Protein AF-A0A4P7LH82-F1 (afdb_monomer_lite)

Sequence (76 aa):
MLKGRSAIVTGYSRGIVLGVAHAVAIHGAGTACVVRYSPARRPKPVRDMAEFAATEFGKVDLIVNNAGIQQTMPPP

Structure (mmCIF, N/CA/C/O backbone):
data_AF-A0A4P7LH82-F1
#
_entry.id   AF-A0A4P7LH82-F1
#
loop_
_atom_site.group_PDB
_atom_site.id
_atom_site.type_symbol
_atom_site.label_atom_id
_atom_site.label_alt_id
_atom_site.label_comp_id
_atom_site.label_asym_id
_atom_site.label_entity_id
_atom_site.label_seq_id
_atom_site.pdbx_PDB_ins_code
_atom_site.Cartn_x
_atom_site.Cartn_y
_atom_site.Cartn_z
_atom_site.occupancy
_atom_site.B_iso_or_equiv
_atom_site.auth_seq_id
_atom_site.auth_comp_id
_atom_site.auth_asym_id
_atom_site.auth_atom_id
_atom_site.pdbx_PDB_model_num
ATOM 1 N N . MET A 1 1 ? -13.937 -10.794 2.678 1.00 72.75 1 MET A N 1
ATOM 2 C CA . MET A 1 1 ? -12.966 -11.286 3.685 1.00 72.75 1 MET A CA 1
ATOM 3 C C . MET A 1 1 ? -11.911 -10.248 4.092 1.00 72.75 1 MET A C 1
ATOM 5 O O . MET A 1 1 ? -11.286 -10.463 5.119 1.00 72.75 1 MET A O 1
ATOM 9 N N . LEU A 1 2 ? -11.723 -9.125 3.376 1.00 87.81 2 LEU A N 1
ATOM 10 C CA . LEU A 1 2 ? -10.680 -8.132 3.705 1.00 87.81 2 LEU A CA 1
ATOM 11 C C . LEU A 1 2 ? -11.215 -6.848 4.364 1.00 87.81 2 LEU A C 1
ATO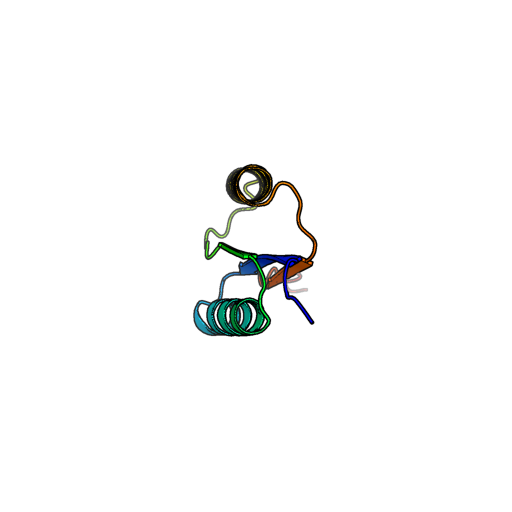M 13 O O . LEU A 1 2 ? -10.462 -5.904 4.581 1.00 87.81 2 LEU A O 1
ATOM 17 N N . LYS A 1 3 ? -12.509 -6.810 4.708 1.00 90.62 3 LYS A N 1
ATOM 18 C CA . LYS A 1 3 ? -13.145 -5.646 5.328 1.00 90.62 3 LYS A CA 1
ATOM 19 C C . LYS A 1 3 ? -12.4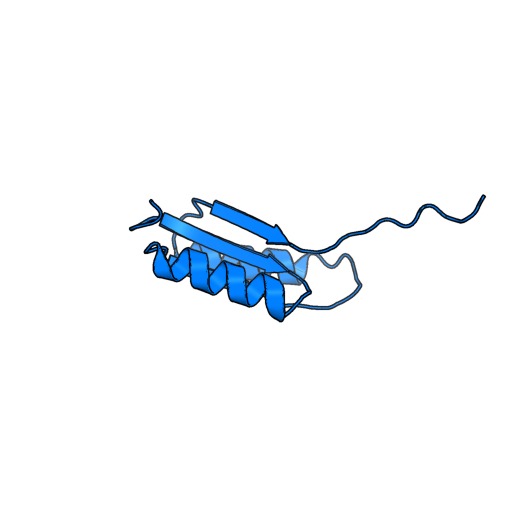30 -5.272 6.629 1.00 90.62 3 LYS A C 1
ATOM 21 O O . LYS A 1 3 ? -12.304 -6.109 7.521 1.00 90.62 3 LYS A O 1
ATOM 26 N N . GLY A 1 4 ? -11.974 -4.023 6.719 1.00 88.50 4 GLY A N 1
ATOM 27 C CA . GLY A 1 4 ? -11.264 -3.503 7.894 1.00 88.50 4 GLY A CA 1
ATOM 28 C C . GLY A 1 4 ? -9.830 -4.022 8.054 1.00 88.50 4 GLY A C 1
ATOM 29 O O . GLY A 1 4 ? -9.224 -3.814 9.104 1.00 88.50 4 GLY A O 1
ATOM 30 N N . ARG A 1 5 ? -9.288 -4.711 7.042 1.00 92.50 5 ARG A N 1
ATOM 31 C CA . ARG A 1 5 ? -7.877 -5.100 6.979 1.00 92.50 5 ARG A CA 1
ATOM 32 C C . ARG A 1 5 ? -7.089 -4.075 6.179 1.00 92.50 5 ARG A C 1
ATOM 34 O O . ARG A 1 5 ? -7.611 -3.501 5.223 1.00 92.50 5 ARG A O 1
ATOM 41 N N . SER A 1 6 ? -5.834 -3.877 6.547 1.00 91.62 6 SER A N 1
ATOM 42 C CA . SER A 1 6 ? -4.889 -3.095 5.756 1.00 91.62 6 SER A CA 1
ATOM 43 C C . SER A 1 6 ? -4.045 -4.001 4.868 1.00 91.62 6 SER A C 1
ATOM 45 O O . SER A 1 6 ? -3.601 -5.076 5.280 1.00 91.62 6 SER A O 1
ATOM 47 N N . ALA A 1 7 ? -3.816 -3.566 3.634 1.00 91.81 7 ALA A N 1
ATOM 48 C CA . ALA A 1 7 ? -3.038 -4.311 2.662 1.00 91.81 7 ALA A CA 1
ATOM 49 C C . ALA A 1 7 ? -2.034 -3.416 1.936 1.00 91.81 7 ALA A C 1
ATOM 51 O O . ALA A 1 7 ? -2.346 -2.294 1.532 1.00 91.81 7 ALA A O 1
ATOM 52 N N . ILE A 1 8 ? -0.836 -3.953 1.718 1.00 89.69 8 ILE A N 1
ATOM 53 C CA . ILE A 1 8 ? 0.151 -3.387 0.803 1.00 89.69 8 ILE A CA 1
ATOM 54 C C . ILE A 1 8 ? 0.220 -4.273 -0.433 1.00 89.69 8 ILE A C 1
ATOM 56 O O . ILE A 1 8 ? 0.438 -5.480 -0.320 1.00 89.69 8 ILE A O 1
ATOM 60 N N . VAL A 1 9 ? 0.099 -3.672 -1.613 1.00 88.56 9 VAL A N 1
ATOM 61 C CA . VAL A 1 9 ? 0.359 -4.350 -2.888 1.00 88.56 9 VAL A CA 1
ATOM 62 C C . VAL A 1 9 ? 1.579 -3.711 -3.537 1.00 88.56 9 VAL A C 1
ATOM 64 O O . VAL A 1 9 ? 1.603 -2.503 -3.778 1.00 88.56 9 VAL A O 1
ATOM 67 N N . THR A 1 10 ? 2.602 -4.516 -3.814 1.00 85.00 10 THR A N 1
ATOM 68 C CA . THR A 1 10 ? 3.846 -4.059 -4.442 1.00 85.00 10 THR A CA 1
ATOM 69 C C . THR A 1 10 ? 4.068 -4.761 -5.770 1.00 85.00 10 THR A C 1
ATOM 71 O O . THR A 1 10 ? 3.704 -5.926 -5.939 1.00 85.00 10 THR A O 1
ATOM 74 N N . GLY A 1 11 ? 4.708 -4.078 -6.719 1.00 78.94 11 GLY A N 1
ATOM 75 C CA . GLY A 1 11 ? 5.267 -4.762 -7.877 1.00 78.94 11 GLY A CA 1
ATOM 76 C C . GLY A 1 11 ? 5.662 -3.877 -9.049 1.00 78.94 11 GLY A C 1
ATOM 77 O O . GLY A 1 11 ? 5.468 -2.661 -9.046 1.00 78.94 11 GLY A O 1
ATOM 78 N N . TYR A 1 12 ? 6.233 -4.526 -10.065 1.00 74.19 12 TYR A N 1
ATOM 79 C CA . TYR A 1 12 ? 6.729 -3.871 -11.278 1.00 74.19 12 TYR A CA 1
ATOM 80 C C . TYR A 1 12 ? 5.663 -3.747 -12.376 1.00 74.19 12 TYR A C 1
ATOM 82 O O . TYR A 1 12 ? 5.550 -2.712 -13.035 1.00 74.19 12 TYR A O 1
ATOM 90 N N . SER A 1 13 ? 4.868 -4.803 -12.574 1.00 72.00 13 SER A N 1
ATOM 91 C CA . SER A 1 13 ? 3.876 -4.857 -13.649 1.00 72.00 13 SER A CA 1
ATOM 92 C C . SER A 1 13 ? 2.666 -3.989 -13.325 1.00 72.00 13 SER A C 1
ATOM 94 O O . SER A 1 13 ? 1.922 -4.284 -12.391 1.00 72.00 13 SER A O 1
ATOM 96 N N . ARG A 1 14 ? 2.421 -2.959 -14.143 1.00 69.81 14 ARG A N 1
ATOM 97 C CA . ARG A 1 14 ? 1.254 -2.076 -13.993 1.00 69.81 14 ARG A CA 1
ATOM 98 C C . ARG A 1 14 ? -0.074 -2.834 -14.077 1.00 69.81 14 ARG A C 1
ATOM 100 O O . ARG A 1 14 ? -0.990 -2.481 -13.354 1.00 69.81 14 ARG A O 1
ATOM 107 N N . GLY A 1 15 ? -0.181 -3.873 -14.910 1.00 82.69 15 GLY A N 1
ATOM 108 C CA . GLY A 1 15 ? -1.437 -4.608 -15.108 1.00 82.69 15 GLY A CA 1
ATOM 109 C C . GLY A 1 15 ? -1.810 -5.494 -13.918 1.00 82.69 15 GLY A C 1
ATOM 110 O O . GLY A 1 15 ? -2.877 -5.334 -13.331 1.00 82.69 15 GLY A O 1
ATOM 111 N N . ILE A 1 16 ? -0.910 -6.402 -13.528 1.00 84.31 16 ILE A N 1
ATOM 112 C CA . ILE A 1 16 ? -1.187 -7.367 -12.451 1.00 84.31 16 ILE A CA 1
ATOM 113 C C . ILE A 1 16 ? -1.291 -6.652 -11.104 1.00 84.31 16 ILE A C 1
ATOM 115 O O . ILE A 1 16 ? -2.225 -6.905 -10.350 1.00 84.31 16 ILE A O 1
ATOM 119 N N . VAL A 1 17 ? -0.367 -5.731 -10.805 1.00 85.62 17 VAL A N 1
ATOM 120 C CA . VAL A 1 17 ? -0.369 -4.997 -9.529 1.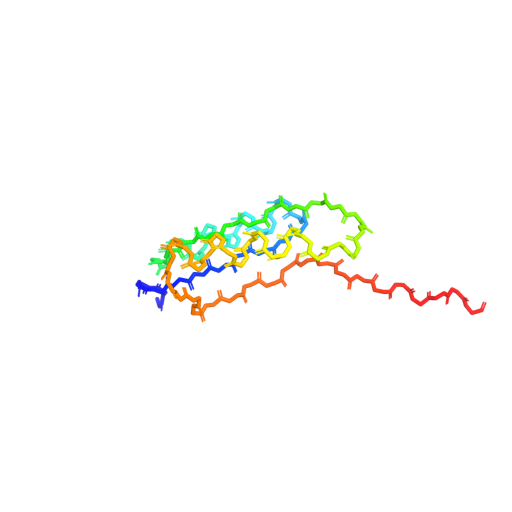00 85.62 17 VAL A CA 1
ATOM 121 C C . VAL A 1 17 ? -1.643 -4.169 -9.385 1.00 85.62 17 VAL A C 1
ATOM 123 O O . VAL A 1 17 ? -2.253 -4.186 -8.319 1.00 85.62 17 VAL A O 1
ATOM 126 N N . LEU A 1 18 ? -2.089 -3.503 -10.455 1.00 85.81 18 LEU A N 1
ATOM 127 C CA . LEU A 1 18 ? -3.334 -2.739 -10.429 1.00 85.81 18 LEU A CA 1
ATOM 128 C C . LEU A 1 18 ? -4.558 -3.645 -10.260 1.00 85.81 18 LEU A C 1
ATOM 130 O O . LEU A 1 18 ? -5.419 -3.346 -9.438 1.00 85.81 18 LEU A O 1
ATOM 134 N N . GLY A 1 19 ? -4.617 -4.768 -10.982 1.00 89.38 19 GLY A N 1
ATOM 135 C CA . GLY A 1 19 ? -5.708 -5.737 -10.849 1.00 89.38 19 GLY A CA 1
ATOM 136 C C . GLY A 1 19 ? -5.812 -6.311 -9.434 1.00 89.38 19 GLY A C 1
ATOM 137 O O . GLY A 1 19 ? -6.904 -6.386 -8.872 1.00 89.38 19 GLY A O 1
ATOM 138 N N . VAL A 1 20 ? -4.675 -6.641 -8.818 1.00 89.31 20 VAL A N 1
ATOM 139 C CA . VAL A 1 20 ? -4.617 -7.107 -7.426 1.00 89.31 20 VAL A CA 1
ATOM 140 C C . VAL A 1 20 ? -5.034 -6.002 -6.458 1.00 89.31 20 VAL A C 1
ATOM 142 O O . VAL A 1 20 ? -5.848 -6.260 -5.575 1.00 89.31 20 VAL A O 1
ATOM 145 N N . ALA A 1 21 ? -4.536 -4.773 -6.624 1.00 88.94 21 ALA A N 1
ATOM 146 C CA . ALA A 1 21 ? -4.932 -3.643 -5.784 1.00 88.94 21 ALA A CA 1
ATOM 147 C C . ALA A 1 21 ? -6.446 -3.387 -5.858 1.00 88.94 21 ALA A C 1
ATOM 149 O O . ALA A 1 21 ? -7.091 -3.213 -4.826 1.00 88.94 21 ALA A O 1
ATOM 150 N N . HIS A 1 22 ? -7.032 -3.455 -7.057 1.00 89.12 22 HIS A N 1
ATOM 151 C CA . HIS A 1 22 ? -8.480 -3.361 -7.252 1.00 89.12 22 HIS A CA 1
ATOM 152 C C . HIS A 1 22 ? -9.231 -4.497 -6.560 1.00 89.12 22 HIS A C 1
ATOM 154 O O . HIS A 1 22 ? -10.194 -4.242 -5.841 1.00 89.12 22 HIS A O 1
ATOM 160 N N . ALA A 1 23 ? -8.795 -5.745 -6.736 1.00 91.06 23 ALA A N 1
ATOM 161 C CA . ALA A 1 23 ? -9.443 -6.887 -6.101 1.00 91.06 23 ALA A CA 1
ATOM 162 C C . ALA A 1 23 ? -9.413 -6.767 -4.571 1.00 91.06 23 ALA A C 1
ATOM 164 O O . ALA A 1 23 ? -10.432 -6.968 -3.911 1.00 91.06 23 ALA A O 1
ATOM 1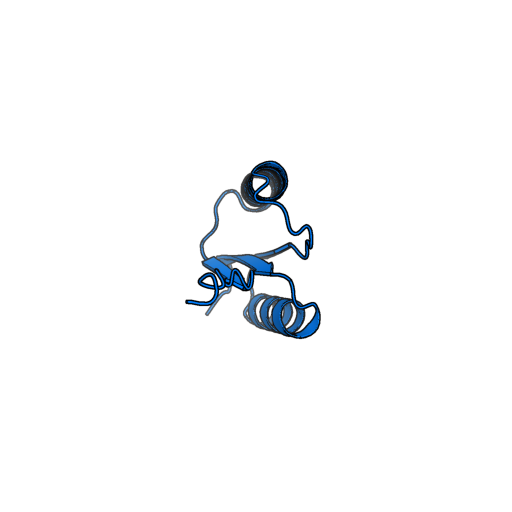65 N N . VAL A 1 24 ? -8.269 -6.388 -4.003 1.00 90.00 24 VAL A N 1
ATOM 166 C CA . VAL A 1 24 ? -8.095 -6.198 -2.559 1.00 90.00 24 VAL A CA 1
ATOM 167 C C . VAL A 1 24 ? -8.990 -5.068 -2.034 1.00 90.00 24 VAL A C 1
ATOM 169 O O . VAL A 1 24 ? -9.687 -5.259 -1.033 1.00 90.00 24 VAL A O 1
ATOM 172 N N . ALA A 1 25 ? -9.063 -3.945 -2.753 1.00 87.31 25 ALA A N 1
ATOM 173 C CA . ALA A 1 25 ? -9.947 -2.830 -2.420 1.00 87.31 25 ALA A CA 1
ATOM 174 C C . ALA A 1 25 ? -11.438 -3.216 -2.481 1.00 87.31 25 ALA A C 1
ATOM 176 O O . ALA A 1 25 ? -12.177 -2.931 -1.539 1.00 87.31 25 ALA A O 1
ATOM 177 N N . ILE A 1 26 ? -11.880 -3.938 -3.522 1.00 90.94 26 ILE A N 1
ATOM 178 C CA . ILE A 1 26 ? -13.269 -4.432 -3.663 1.00 90.94 26 ILE A CA 1
ATOM 179 C C . ILE A 1 26 ? -13.681 -5.298 -2.467 1.00 90.94 26 ILE A C 1
ATOM 181 O O . ILE A 1 26 ? -14.828 -5.261 -2.025 1.00 90.94 26 ILE A O 1
ATOM 185 N N . HIS A 1 27 ? -12.745 -6.052 -1.890 1.00 90.31 27 HIS A N 1
ATOM 186 C CA . HIS A 1 27 ? -13.012 -6.890 -0.721 1.00 90.31 27 HIS A CA 1
ATOM 187 C C . HIS A 1 27 ? -13.004 -6.121 0.616 1.00 90.31 27 HIS A C 1
ATOM 189 O O . HIS A 1 27 ? -13.157 -6.755 1.670 1.00 90.31 27 HIS A O 1
ATOM 195 N N . GLY A 1 28 ? -12.869 -4.789 0.576 1.00 87.06 28 GLY A N 1
ATOM 196 C CA . GLY A 1 28 ? -13.038 -3.868 1.702 1.00 87.06 28 GLY A CA 1
ATOM 197 C C . GLY A 1 28 ? -11.758 -3.502 2.457 1.00 87.06 28 GLY A C 1
ATOM 198 O O . GLY A 1 28 ? -11.856 -3.074 3.609 1.00 87.06 28 GLY A O 1
ATOM 199 N N . ALA A 1 29 ? -10.581 -3.703 1.858 1.00 89.00 29 ALA A N 1
ATOM 200 C CA . ALA A 1 29 ? -9.305 -3.378 2.491 1.00 89.00 29 ALA A CA 1
ATOM 201 C C . ALA A 1 29 ? -8.935 -1.891 2.358 1.00 89.00 29 ALA A C 1
ATOM 203 O O . ALA A 1 29 ? -9.080 -1.299 1.285 1.00 89.00 29 ALA A O 1
ATOM 204 N N . GLY A 1 30 ? -8.339 -1.322 3.407 1.00 84.25 30 GLY A N 1
ATOM 205 C CA . GLY A 1 30 ? -7.533 -0.105 3.278 1.00 84.25 30 GLY A CA 1
ATOM 206 C C . GLY A 1 30 ? -6.239 -0.449 2.539 1.00 84.25 30 GLY A C 1
ATOM 207 O O . GLY A 1 30 ? -5.513 -1.342 2.972 1.00 84.25 30 GLY A O 1
ATOM 208 N N . THR A 1 31 ? -5.977 0.184 1.393 1.00 78.81 31 THR A N 1
ATOM 209 C CA . THR A 1 31 ? -4.937 -0.282 0.458 1.00 78.81 31 THR A CA 1
ATOM 210 C C . THR A 1 31 ? -3.873 0.784 0.209 1.00 78.81 31 THR A C 1
ATOM 212 O O . THR A 1 31 ? -4.201 1.888 -0.217 1.00 78.81 31 THR A O 1
ATOM 215 N N . ALA A 1 32 ? -2.595 0.433 0.393 1.00 77.56 32 ALA A N 1
ATOM 216 C CA . ALA A 1 32 ? -1.460 1.179 -0.157 1.00 77.56 32 ALA A CA 1
ATOM 217 C C . ALA A 1 32 ? -0.887 0.419 -1.354 1.00 77.56 32 ALA A C 1
ATOM 219 O O . ALA A 1 32 ? -0.536 -0.759 -1.251 1.00 77.56 32 ALA A O 1
ATOM 220 N N . CYS A 1 33 ? -0.766 1.097 -2.491 1.00 73.44 33 CYS A N 1
ATOM 221 C CA . CYS A 1 33 ? -0.207 0.519 -3.706 1.00 73.44 33 CYS A CA 1
ATOM 222 C C . CYS A 1 33 ? 1.142 1.166 -4.015 1.00 73.44 33 CYS A C 1
ATOM 224 O O . CYS A 1 33 ? 1.229 2.386 -4.161 1.00 73.44 33 CYS A O 1
ATOM 226 N N . VAL A 1 34 ? 2.190 0.351 -4.149 1.00 68.62 34 VAL A N 1
ATOM 227 C CA . VAL A 1 34 ? 3.506 0.818 -4.593 1.00 68.62 34 VAL A CA 1
ATOM 228 C C . VAL A 1 34 ? 3.836 0.226 -5.950 1.00 68.62 34 VAL A C 1
ATOM 230 O O . VAL A 1 34 ? 4.188 -0.946 -6.085 1.00 68.62 34 VAL A O 1
ATOM 233 N N . VAL A 1 35 ? 3.786 1.096 -6.954 1.00 65.81 35 VAL A N 1
ATOM 234 C CA . VAL A 1 35 ? 4.283 0.843 -8.305 1.00 65.81 35 VAL A CA 1
ATOM 235 C C . VAL A 1 35 ? 5.618 1.571 -8.436 1.00 65.81 35 VAL A C 1
ATOM 237 O O . VAL A 1 35 ? 5.652 2.771 -8.707 1.00 65.81 35 VAL A O 1
ATOM 240 N N . ARG A 1 36 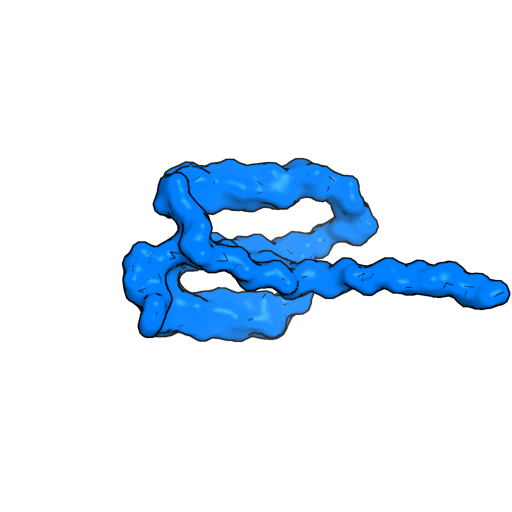? 6.743 0.883 -8.219 1.00 60.72 36 ARG A N 1
ATOM 241 C CA . ARG A 1 36 ? 8.069 1.450 -8.522 1.00 60.72 36 ARG A CA 1
ATOM 242 C C . ARG A 1 36 ? 8.960 0.461 -9.261 1.00 60.72 36 ARG A C 1
ATOM 244 O O . ARG A 1 36 ? 9.239 -0.630 -8.781 1.00 60.72 36 ARG A O 1
ATOM 251 N N . TYR A 1 37 ? 9.462 0.935 -10.402 1.00 51.69 37 TYR A N 1
ATOM 252 C CA . TYR A 1 37 ? 10.656 0.441 -11.075 1.00 51.69 37 TYR A CA 1
ATOM 253 C C . TYR A 1 37 ? 11.860 1.267 -10.624 1.00 51.69 37 TYR A C 1
ATOM 255 O O . TYR A 1 37 ? 11.890 2.484 -10.798 1.00 51.69 37 TYR A O 1
ATOM 263 N N . SER A 1 38 ? 12.870 0.599 -10.084 1.00 46.56 38 SER A N 1
ATOM 264 C CA . SER A 1 38 ? 14.265 0.944 -10.339 1.00 46.56 38 SER A CA 1
ATOM 265 C C . SER A 1 38 ? 15.066 -0.345 -10.143 1.00 46.56 38 SER A C 1
ATOM 267 O O . SER A 1 38 ? 14.921 -0.962 -9.087 1.00 46.56 38 SER A O 1
ATOM 269 N N . PRO A 1 39 ? 15.880 -0.784 -11.117 1.00 48.03 39 PRO A N 1
ATOM 270 C CA . PRO A 1 39 ? 16.593 -2.068 -11.093 1.00 48.03 39 PRO A CA 1
ATOM 271 C C . PRO A 1 39 ? 17.727 -2.125 -10.055 1.00 48.03 39 PRO A C 1
ATOM 273 O O . PRO A 1 39 ? 18.650 -2.926 -10.159 1.00 48.03 39 PRO A O 1
ATOM 276 N N . ALA A 1 40 ? 17.687 -1.281 -9.030 1.00 46.50 40 ALA A N 1
ATOM 277 C CA . ALA A 1 40 ? 18.695 -1.239 -8.000 1.00 46.50 40 ALA A CA 1
ATOM 278 C C . ALA A 1 40 ? 18.078 -1.673 -6.673 1.00 46.50 40 ALA A C 1
ATOM 280 O O . ALA A 1 40 ? 17.077 -1.112 -6.231 1.00 46.50 40 ALA A O 1
ATOM 281 N N . ARG A 1 41 ? 18.745 -2.642 -6.038 1.00 56.12 41 ARG A N 1
ATOM 282 C CA . ARG A 1 41 ? 18.673 -3.073 -4.632 1.00 56.12 41 ARG A CA 1
ATOM 283 C C . ARG A 1 41 ? 18.805 -1.893 -3.648 1.00 56.12 41 ARG A C 1
ATOM 285 O O . ARG A 1 41 ? 19.724 -1.855 -2.836 1.00 56.12 41 ARG A O 1
ATOM 292 N N . ARG A 1 42 ? 17.962 -0.867 -3.750 1.00 60.19 42 ARG A N 1
ATOM 293 C CA . ARG A 1 42 ? 18.024 0.323 -2.903 1.00 60.19 42 ARG A CA 1
ATOM 294 C C . ARG A 1 42 ? 16.995 0.177 -1.786 1.00 60.19 42 ARG A C 1
ATOM 296 O O . ARG A 1 42 ? 15.820 -0.015 -2.082 1.00 60.19 42 ARG A O 1
ATOM 303 N N . PRO A 1 43 ? 17.403 0.294 -0.513 1.00 66.56 43 PRO A N 1
ATOM 304 C CA . PRO A 1 43 ? 16.504 0.106 0.625 1.00 66.56 43 PRO A CA 1
ATOM 305 C C . PRO A 1 43 ? 15.502 1.258 0.807 1.00 66.56 43 PRO A C 1
ATOM 307 O O . PRO A 1 43 ? 14.467 1.066 1.438 1.00 66.56 43 PRO A O 1
ATOM 310 N N . LYS A 1 44 ? 15.774 2.446 0.245 1.00 76.19 44 LYS A N 1
ATOM 311 C CA . LYS A 1 44 ? 14.957 3.647 0.478 1.00 76.19 44 LYS A CA 1
ATOM 312 C C . LYS A 1 44 ? 13.489 3.514 0.027 1.00 76.19 44 LYS A C 1
ATOM 314 O O . LYS A 1 44 ? 12.628 3.758 0.858 1.00 76.19 44 LYS A O 1
ATOM 319 N N . PRO A 1 45 ? 13.157 3.071 -1.202 1.00 76.38 45 PRO A N 1
ATOM 320 C CA . PRO A 1 45 ? 11.757 2.941 -1.619 1.00 76.38 45 PRO A CA 1
ATOM 321 C C . PRO A 1 45 ? 10.943 1.953 -0.775 1.00 76.38 45 PRO A C 1
ATOM 323 O O . PRO A 1 45 ? 9.755 2.165 -0.557 1.00 76.38 45 PRO A O 1
ATOM 326 N N . VAL A 1 46 ? 11.582 0.881 -0.294 1.00 77.44 46 VAL A N 1
ATOM 327 C CA . VAL A 1 46 ? 10.943 -0.101 0.594 1.00 77.44 46 VAL A CA 1
ATOM 328 C C . VAL A 1 46 ? 10.676 0.517 1.966 1.00 77.44 46 VAL A C 1
ATOM 330 O O . VAL A 1 46 ? 9.596 0.326 2.518 1.00 77.44 46 VAL A O 1
ATOM 333 N N . ARG A 1 47 ? 11.634 1.285 2.497 1.00 82.88 47 ARG A N 1
ATOM 334 C CA . ARG A 1 47 ? 11.486 1.997 3.770 1.00 82.88 47 ARG A CA 1
ATOM 335 C C . ARG A 1 47 ? 10.406 3.076 3.697 1.00 82.88 47 ARG A C 1
ATOM 337 O O . ARG A 1 47 ? 9.518 3.064 4.535 1.00 82.88 47 ARG A O 1
ATOM 344 N N . ASP A 1 48 ? 10.424 3.914 2.662 1.00 83.31 48 ASP A N 1
ATOM 345 C CA . ASP A 1 48 ? 9.420 4.966 2.457 1.00 83.31 48 ASP A CA 1
ATOM 346 C C . ASP A 1 48 ? 8.001 4.361 2.353 1.00 83.31 48 ASP A C 1
ATOM 348 O O . ASP A 1 48 ? 7.041 4.900 2.896 1.00 83.31 48 ASP A O 1
ATOM 352 N N . MET A 1 49 ? 7.859 3.198 1.701 1.00 82.50 49 MET A N 1
ATOM 353 C CA . MET A 1 49 ? 6.591 2.460 1.656 1.00 82.50 49 MET A CA 1
ATOM 354 C C . MET A 1 49 ? 6.160 1.951 3.033 1.00 82.50 49 MET A C 1
ATOM 356 O O . MET A 1 49 ? 4.984 2.049 3.379 1.00 82.50 49 MET A O 1
ATOM 360 N N . ALA A 1 50 ? 7.084 1.357 3.789 1.00 83.38 50 ALA A N 1
ATOM 361 C CA . ALA A 1 50 ? 6.785 0.836 5.116 1.00 83.38 50 ALA A CA 1
ATOM 362 C C . ALA A 1 50 ? 6.372 1.966 6.072 1.00 83.38 50 ALA A C 1
ATOM 364 O O . ALA A 1 50 ? 5.406 1.810 6.812 1.00 83.38 50 ALA A O 1
ATOM 365 N N . GLU A 1 51 ? 7.050 3.113 6.007 1.00 87.31 51 GLU A N 1
ATOM 366 C CA . GLU A 1 51 ? 6.727 4.315 6.784 1.00 87.31 51 GLU A CA 1
ATOM 367 C C . GLU A 1 51 ? 5.365 4.898 6.394 1.00 87.31 51 GLU A C 1
ATOM 369 O O . GLU A 1 51 ? 4.565 5.215 7.276 1.00 87.31 51 GLU A O 1
ATOM 374 N N . PHE A 1 52 ? 5.054 4.966 5.095 1.00 84.44 52 PHE A N 1
ATOM 375 C CA . PHE A 1 52 ? 3.730 5.369 4.618 1.00 84.44 52 PHE A CA 1
ATOM 376 C C . PHE A 1 52 ? 2.639 4.434 5.148 1.00 84.44 52 PHE A C 1
ATOM 378 O O . PHE A 1 52 ? 1.676 4.888 5.750 1.00 84.44 52 PHE A O 1
ATOM 385 N N . ALA A 1 53 ? 2.804 3.119 4.995 1.00 85.19 53 ALA A N 1
ATOM 386 C CA . ALA A 1 53 ? 1.808 2.158 5.458 1.00 85.19 53 ALA A CA 1
ATOM 387 C C . ALA A 1 53 ? 1.648 2.157 6.987 1.00 85.19 53 ALA A C 1
ATOM 389 O O . ALA A 1 53 ? 0.536 1.988 7.484 1.00 85.19 53 ALA A O 1
ATOM 390 N N . ALA A 1 54 ? 2.734 2.366 7.734 1.00 86.94 54 ALA A N 1
ATOM 391 C CA . ALA A 1 54 ? 2.679 2.522 9.184 1.00 86.94 54 ALA A CA 1
ATOM 392 C C . ALA A 1 54 ? 1.923 3.797 9.585 1.00 86.94 54 ALA A C 1
ATOM 394 O O . ALA A 1 54 ? 1.097 3.746 10.491 1.00 86.94 54 ALA A O 1
ATOM 395 N N . THR A 1 55 ? 2.165 4.910 8.887 1.00 87.88 55 THR A N 1
ATOM 396 C CA . THR A 1 55 ? 1.493 6.194 9.138 1.00 87.88 55 THR A CA 1
ATOM 397 C C . THR A 1 55 ? 0.004 6.129 8.808 1.00 87.88 55 THR A C 1
ATOM 399 O O . THR A 1 55 ? -0.823 6.512 9.627 1.00 87.88 55 THR A O 1
ATOM 402 N N . GLU A 1 56 ? -0.345 5.606 7.634 1.00 86.62 56 GLU A N 1
ATOM 403 C CA . GLU A 1 56 ? -1.726 5.608 7.144 1.00 86.62 56 GLU A CA 1
ATOM 404 C C . GLU A 1 56 ? -2.599 4.543 7.806 1.00 86.62 56 GLU A C 1
ATOM 406 O O . GLU A 1 56 ? -3.789 4.757 8.031 1.00 86.62 56 GLU A O 1
ATOM 411 N N . PHE A 1 57 ? -2.038 3.365 8.094 1.00 86.94 57 PHE A N 1
ATOM 412 C CA . PHE A 1 57 ? -2.838 2.219 8.529 1.00 86.94 57 PHE A CA 1
ATOM 413 C C . PHE A 1 57 ? -2.576 1.793 9.971 1.00 86.94 57 PHE A C 1
ATOM 415 O O . PHE A 1 57 ? -3.337 0.981 10.500 1.00 86.94 57 PHE A O 1
ATOM 422 N N . GLY A 1 58 ? -1.491 2.258 10.603 1.00 89.44 58 GLY A N 1
ATOM 423 C CA . GLY A 1 58 ? -1.041 1.841 11.940 1.00 89.44 58 GLY A CA 1
ATOM 424 C C . GLY A 1 58 ? -0.547 0.389 12.027 1.00 89.44 58 GLY A C 1
ATOM 425 O O . GLY A 1 58 ? 0.319 0.064 12.835 1.00 89.44 58 GLY A O 1
ATOM 426 N N . LYS A 1 59 ? -1.069 -0.495 11.175 1.00 88.12 59 LYS A N 1
ATOM 427 C CA . LYS A 1 59 ? -0.700 -1.903 11.023 1.00 88.12 59 LYS A CA 1
ATOM 428 C C . LYS A 1 59 ? -0.819 -2.322 9.562 1.00 88.12 59 LYS A C 1
ATOM 430 O O . LYS A 1 59 ? -1.556 -1.705 8.797 1.00 88.12 59 LYS A O 1
ATOM 435 N N . VAL A 1 60 ? -0.173 -3.424 9.192 1.00 88.31 60 VAL A N 1
ATOM 436 C CA . VAL A 1 60 ? -0.324 -4.072 7.880 1.00 88.31 60 VAL A CA 1
ATOM 437 C C . VAL A 1 60 ? -0.759 -5.514 8.108 1.00 88.31 60 VAL A C 1
ATOM 439 O O . VAL A 1 60 ? 0.009 -6.301 8.653 1.00 88.31 60 VAL A O 1
ATOM 442 N N . ASP A 1 61 ? -1.990 -5.861 7.727 1.00 92.81 61 ASP A N 1
ATOM 443 C CA . ASP A 1 61 ? -2.508 -7.228 7.877 1.00 92.81 61 ASP A CA 1
ATOM 444 C C . ASP A 1 61 ? -2.076 -8.148 6.720 1.0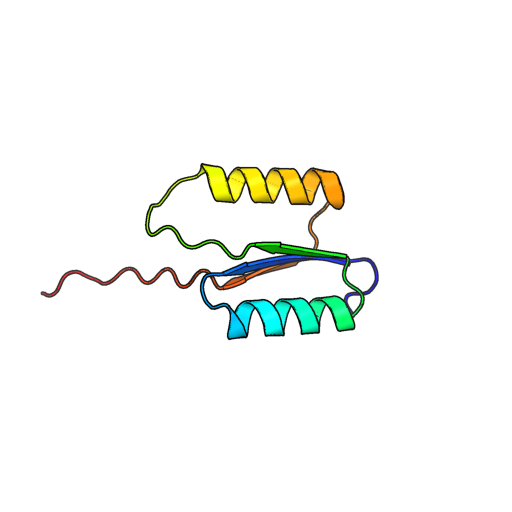0 92.81 61 ASP A C 1
ATOM 446 O O . ASP A 1 61 ? -1.952 -9.358 6.906 1.00 92.81 61 ASP A O 1
ATOM 450 N N . LEU A 1 62 ? -1.872 -7.590 5.522 1.00 90.50 62 LEU A N 1
ATOM 451 C CA . LEU A 1 62 ? -1.533 -8.337 4.310 1.00 90.50 62 LEU A CA 1
ATOM 452 C C . LEU A 1 62 ? -0.469 -7.610 3.482 1.00 90.50 62 LEU A C 1
ATOM 454 O O . LEU A 1 62 ? -0.572 -6.412 3.227 1.00 90.50 62 LEU A O 1
ATOM 458 N N . ILE A 1 63 ? 0.511 -8.359 2.979 1.00 87.69 63 ILE A N 1
ATOM 459 C CA . ILE A 1 63 ? 1.444 -7.880 1.956 1.00 87.69 63 ILE A CA 1
ATOM 460 C C . ILE A 1 63 ? 1.344 -8.799 0.745 1.00 87.69 63 ILE A C 1
ATOM 462 O O . ILE A 1 63 ? 1.575 -10.003 0.852 1.00 87.69 63 ILE A O 1
ATOM 466 N N . VAL A 1 64 ? 1.045 -8.221 -0.415 1.00 86.69 64 VAL A N 1
ATOM 467 C CA . VAL A 1 64 ? 1.122 -8.900 -1.708 1.00 86.69 64 VAL A CA 1
ATOM 468 C C . VAL A 1 64 ? 2.372 -8.415 -2.430 1.00 86.69 64 VAL A C 1
ATOM 470 O O . VAL A 1 64 ? 2.419 -7.291 -2.928 1.00 86.69 64 VAL A O 1
ATOM 473 N N . ASN A 1 65 ? 3.399 -9.264 -2.460 1.00 82.75 65 ASN A N 1
ATOM 474 C CA . ASN A 1 65 ? 4.686 -8.952 -3.072 1.00 82.75 65 ASN A CA 1
ATOM 475 C C . ASN A 1 65 ? 4.765 -9.508 -4.501 1.00 82.75 65 ASN A C 1
ATOM 477 O O . ASN A 1 65 ? 5.018 -10.696 -4.688 1.00 82.75 65 ASN A O 1
ATOM 481 N N . ASN A 1 66 ? 4.584 -8.650 -5.506 1.00 77.25 66 ASN A N 1
ATOM 482 C CA . ASN A 1 66 ? 4.717 -8.993 -6.926 1.00 77.25 66 ASN A CA 1
ATOM 483 C C . ASN A 1 66 ? 5.902 -8.249 -7.581 1.00 77.25 66 ASN A C 1
ATOM 485 O O . ASN A 1 66 ? 5.788 -7.653 -8.656 1.00 77.25 66 ASN A O 1
ATOM 489 N N . ALA A 1 67 ? 7.055 -8.224 -6.903 1.00 69.56 67 ALA A N 1
ATOM 490 C CA . ALA A 1 67 ? 8.229 -7.452 -7.322 1.00 69.56 67 ALA A CA 1
ATOM 491 C C . ALA A 1 67 ? 9.011 -8.035 -8.516 1.00 69.56 67 ALA A C 1
ATOM 493 O O . ALA A 1 67 ? 9.816 -7.314 -9.100 1.00 69.56 67 ALA A O 1
ATOM 494 N N . GLY A 1 68 ? 8.788 -9.299 -8.899 1.00 66.56 68 GLY A N 1
ATOM 495 C CA . GLY A 1 68 ? 9.449 -9.901 -10.066 1.00 66.56 68 GLY A CA 1
ATOM 496 C C . GLY A 1 68 ? 10.981 -9.932 -9.970 1.00 66.56 68 GLY A C 1
ATOM 497 O O . GLY A 1 68 ? 11.666 -9.632 -10.944 1.00 66.56 68 GLY A O 1
ATOM 498 N N . ILE A 1 69 ? 11.537 -10.254 -8.796 1.00 64.56 69 ILE A N 1
ATOM 499 C CA . ILE A 1 69 ? 12.991 -10.364 -8.616 1.00 64.56 69 ILE A CA 1
ATOM 500 C C . ILE A 1 69 ? 13.435 -11.736 -9.126 1.00 64.56 69 ILE A C 1
ATOM 502 O O . ILE A 1 69 ? 13.371 -12.726 -8.403 1.00 64.56 69 ILE A O 1
ATOM 506 N N . GLN A 1 70 ? 13.884 -11.795 -10.375 1.00 61.69 70 GLN A N 1
ATOM 507 C CA . GLN A 1 70 ? 14.502 -12.991 -10.936 1.00 61.69 70 GLN A CA 1
ATOM 508 C C . GLN A 1 70 ? 16.023 -12.835 -10.826 1.00 61.69 70 GLN A C 1
ATOM 510 O O . GLN A 1 70 ? 16.617 -12.005 -11.513 1.00 61.69 70 GLN A O 1
ATOM 515 N N . GLN A 1 71 ? 16.673 -13.596 -9.939 1.00 58.88 71 GLN A N 1
ATOM 516 C CA . GLN A 1 71 ? 18.119 -13.786 -10.056 1.00 58.88 71 GLN A CA 1
ATOM 517 C C . GLN A 1 71 ? 18.353 -14.682 -11.269 1.00 58.88 71 GLN A C 1
ATOM 519 O O . GLN A 1 71 ? 18.092 -15.881 -11.214 1.00 58.88 71 GLN A O 1
ATOM 524 N N . THR A 1 72 ? 18.818 -14.114 -12.378 1.00 62.00 72 THR A N 1
ATOM 525 C CA . THR A 1 72 ? 19.391 -14.929 -13.449 1.00 62.00 72 THR A CA 1
ATOM 526 C C . THR A 1 72 ? 20.688 -15.525 -12.918 1.00 62.00 72 THR A C 1
ATOM 528 O O . THR A 1 72 ? 21.597 -14.785 -12.534 1.00 62.00 72 THR A O 1
ATOM 531 N N . MET A 1 73 ? 20.768 -16.854 -12.864 1.00 59.22 73 MET A N 1
ATOM 532 C CA . MET A 1 73 ? 22.050 -17.538 -12.719 1.00 59.22 73 MET A CA 1
ATOM 533 C C . MET A 1 73 ? 22.936 -17.085 -13.894 1.00 59.22 73 MET A C 1
ATOM 535 O O . MET A 1 73 ? 22.411 -16.980 -15.010 1.00 59.22 73 MET A O 1
ATOM 539 N N . PRO A 1 74 ? 24.222 -16.745 -13.682 1.00 70.50 74 PRO A N 1
ATOM 540 C CA . PRO A 1 74 ? 25.126 -16.513 -14.800 1.00 70.50 74 PRO A CA 1
ATOM 541 C C . PRO A 1 74 ? 25.077 -17.735 -15.729 1.00 70.50 74 PRO A C 1
ATOM 543 O O . PRO A 1 74 ? 24.913 -18.850 -15.218 1.00 70.50 74 PRO A O 1
ATOM 546 N N . PRO A 1 75 ? 25.166 -17.560 -17.059 1.00 71.88 75 PRO A N 1
ATOM 547 C CA . PRO A 1 75 ? 25.328 -18.706 -17.945 1.00 71.88 75 PRO A CA 1
ATOM 548 C C . PRO A 1 75 ? 26.535 -19.551 -17.485 1.00 71.88 75 PRO A C 1
ATOM 550 O O . PRO A 1 75 ? 27.458 -18.978 -16.896 1.00 71.88 75 PRO A O 1
ATOM 553 N N . PRO A 1 76 ? 26.486 -20.884 -17.684 1.00 75.31 76 PRO A N 1
ATOM 554 C CA . PRO A 1 76 ? 27.534 -21.802 -17.240 1.00 75.31 76 PRO A CA 1
ATOM 555 C C . PRO A 1 76 ? 28.913 -21.449 -17.804 1.00 75.31 76 PRO A C 1
ATOM 557 O O . PRO A 1 76 ? 28.974 -20.905 -18.932 1.00 75.31 76 PRO A O 1
#

pLDDT: mean 78.82, std 12.19, range [46.5, 92.81]

Secondary structure (DSSP, 8-state):
--TT-EEEEEES-HHHHHHHHHHHHHTT-EEEEEE---SS--HHHHHHHHHHHHHHHSS-SEEEEE-----PPPP-

Organism: NCBI:txid96344

Foldseek 3Di:
DAALAEEEQEEADPVVSVVVQVVNVVVHYNYDYDHDDDPDPDCVSVVVSVVVSCVPNVDHPYYHDHHPDDDDDPDD

Radius of gyration: 13.92 Å; chains: 1; bounding box: 41×28×30 Å

InterPro domains:
  IPR002347 Short-chain dehydrogenase/reductase SDR [PR00081] (6-23)
  IPR002347 Short-chain dehydrogenase/reductase SDR [PR00081] (58-69)
  IPR036291 NAD(P)-binding domain superfamily [SSF51735] (2-71)